Protein AF-A0AAV5VL85-F1 (afdb_monomer_lite)

Organism: NCBI:txid1538716

Sequence (102 aa):
MTSLVLFHQIQVYHTIRQAQMAAETIPEALRCLLDSDDVHFKHKTLTLEKIARFIEAGAGQLSVISDFDHTLTPAIGDDGNPCAVTHQVFGDALKLPDITQK

Secondary structure (DSSP, 8-state):
-HHHHHHHHHHHHHHHHHHHHHHTTS-HHHHHHHTSTT---SSHHHHHHHHHHHHHH-GGG-------TTTTS-SB-TTSSBPPPHHHHHHHHT----TT--

pLDDT: mean 86.79, std 12.82, range [42.09, 96.69]

Radius of gyration: 23.79 Å; chains: 1; bounding box: 39×44×77 Å

Foldseek 3Di:
DVVVVVVVVVVVVVVLVLLQVLLVPDDPVVVVVCPDPVHDDPDSSNVSNVVSVDVVVDDVPDDDDDDPFCTVDPQADPVRHGDDDPCRVVVVVPPDPDPPPD

Structure (mmCIF, N/CA/C/O backbone):
data_AF-A0AAV5VL85-F1
#
_entry.id   AF-A0AAV5VL85-F1
#
loop_
_atom_site.group_PDB
_atom_site.id
_atom_site.type_symbol
_atom_site.label_atom_id
_atom_site.label_alt_id
_atom_site.label_comp_id
_atom_site.label_asym_id
_atom_site.label_entity_id
_atom_site.label_seq_id
_atom_site.pdbx_PDB_ins_code
_atom_site.Cartn_x
_atom_site.Cartn_y
_atom_site.Cartn_z
_atom_site.occupancy
_atom_site.B_iso_or_equiv
_atom_site.auth_seq_id
_atom_site.auth_comp_id
_atom_site.auth_asym_id
_atom_site.auth_atom_id
_atom_site.pdbx_PDB_model_num
ATOM 1 N N . MET A 1 1 ? -13.185 34.052 23.269 1.00 59.91 1 MET A N 1
ATOM 2 C CA . MET A 1 1 ? -12.299 33.390 22.281 1.00 59.91 1 MET A CA 1
ATOM 3 C C . MET A 1 1 ? -11.704 32.057 22.762 1.00 59.91 1 MET A C 1
ATOM 5 O O . MET A 1 1 ? -11.290 31.274 21.924 1.00 59.91 1 MET A O 1
ATOM 9 N N . THR A 1 2 ? -11.724 31.734 24.061 1.00 62.56 2 THR A N 1
ATOM 10 C CA . THR A 1 2 ? -11.227 30.461 24.635 1.00 62.56 2 THR A CA 1
ATOM 11 C C . THR A 1 2 ? -12.068 29.223 24.296 1.00 62.56 2 THR A C 1
ATOM 13 O O . THR A 1 2 ? -11.522 28.138 24.136 1.00 62.56 2 THR A O 1
ATOM 16 N N . SER A 1 3 ? -13.384 29.388 24.133 1.00 72.75 3 SER A N 1
ATOM 17 C CA . SER A 1 3 ? -14.312 28.284 23.839 1.00 72.75 3 SER A CA 1
ATOM 18 C C . SER A 1 3 ? -13.989 27.566 22.517 1.00 72.75 3 SER A C 1
ATOM 20 O O . SER A 1 3 ? -13.869 26.345 22.493 1.00 72.75 3 SER A O 1
ATOM 22 N N . LEU A 1 4 ? -13.730 28.312 21.435 1.00 77.75 4 LEU A N 1
ATOM 23 C CA . LEU A 1 4 ? -13.459 27.736 20.109 1.00 77.75 4 LEU A CA 1
ATOM 24 C C . LEU A 1 4 ? -12.163 26.903 20.076 1.00 77.75 4 LEU A C 1
ATOM 26 O O . LEU A 1 4 ? -12.117 25.845 19.454 1.00 77.75 4 LEU A O 1
ATOM 30 N N . VAL A 1 5 ? -11.124 27.364 20.779 1.00 82.31 5 VAL A N 1
ATOM 31 C CA . VAL A 1 5 ? -9.830 26.667 20.871 1.00 82.31 5 VAL A CA 1
ATOM 32 C C . VAL A 1 5 ? -9.970 25.364 21.657 1.00 82.31 5 VAL A C 1
ATOM 34 O O . VAL A 1 5 ? -9.446 24.337 21.232 1.00 82.31 5 VAL A O 1
ATOM 37 N N . LEU A 1 6 ? -10.722 25.383 22.761 1.00 81.19 6 LEU A N 1
ATOM 38 C CA . LEU A 1 6 ? -10.977 24.189 23.565 1.00 81.19 6 LEU A 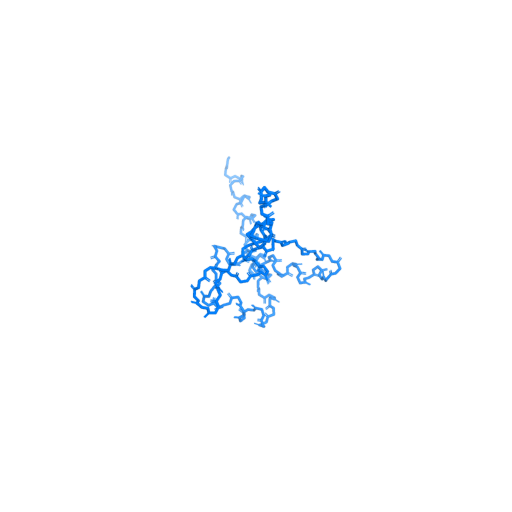CA 1
ATOM 39 C C . LEU A 1 6 ? -11.787 23.144 22.781 1.00 81.19 6 LEU A C 1
ATOM 41 O O . LEU A 1 6 ? -11.421 21.971 22.771 1.00 81.19 6 LEU A O 1
ATOM 45 N N . PHE A 1 7 ? -12.835 23.565 22.065 1.00 81.31 7 PHE A N 1
ATOM 46 C CA . PHE A 1 7 ? -13.603 22.670 21.192 1.00 81.31 7 PHE A CA 1
ATOM 47 C C . PHE A 1 7 ? -12.733 22.040 20.100 1.00 81.31 7 PHE A C 1
ATOM 49 O O . PHE A 1 7 ? -12.821 20.835 19.863 1.00 81.31 7 PHE A O 1
ATOM 56 N N . HIS A 1 8 ? -11.853 22.826 19.480 1.00 79.12 8 HIS A N 1
ATOM 57 C CA . HIS A 1 8 ? -10.925 22.321 18.475 1.00 79.12 8 HIS A CA 1
ATOM 58 C C . HIS A 1 8 ? -9.941 21.293 19.057 1.00 79.12 8 HIS A C 1
ATOM 60 O O . HIS A 1 8 ? -9.765 20.220 18.486 1.00 79.12 8 HIS A O 1
ATOM 66 N N . GLN A 1 9 ? -9.351 21.566 20.226 1.00 82.75 9 GLN A N 1
ATOM 67 C CA . GLN A 1 9 ? -8.449 20.624 20.900 1.00 82.75 9 GLN A CA 1
ATOM 68 C C . GLN A 1 9 ? -9.140 19.302 21.255 1.00 82.75 9 GLN A C 1
ATOM 70 O O . GLN A 1 9 ? -8.563 18.234 21.048 1.00 82.75 9 GLN A O 1
ATOM 75 N N . ILE A 1 10 ? -10.385 19.359 21.736 1.00 87.31 10 ILE A N 1
ATOM 76 C CA . ILE A 1 10 ? -11.178 18.163 22.049 1.00 87.31 10 ILE A CA 1
ATOM 77 C C . ILE A 1 10 ? -11.445 17.340 20.781 1.00 87.31 10 ILE A C 1
ATOM 79 O O . ILE A 1 10 ? -11.279 16.120 20.802 1.00 87.31 10 ILE A O 1
ATOM 83 N N . GLN A 1 11 ? -11.805 17.983 19.663 1.00 84.75 11 GLN A N 1
ATOM 84 C CA . GLN A 1 11 ? -12.013 17.279 18.392 1.00 84.75 11 GLN A CA 1
ATOM 85 C C . GLN A 1 11 ? -10.738 16.609 17.877 1.00 84.75 11 GLN A C 1
ATOM 87 O O . GLN A 1 11 ? -10.777 15.449 17.460 1.00 84.75 11 GLN A O 1
ATOM 92 N N . VAL A 1 12 ? -9.604 17.311 17.928 1.00 84.12 12 VAL A N 1
ATOM 93 C CA . VAL A 1 12 ? -8.307 16.756 17.517 1.00 84.12 12 VAL A CA 1
ATOM 94 C C . VAL A 1 12 ? -7.956 15.537 18.367 1.00 84.12 12 VAL A C 1
ATOM 96 O O . VAL A 1 12 ? -7.621 14.487 17.822 1.00 84.12 12 VAL A O 1
ATOM 99 N N . TYR A 1 13 ? -8.105 15.638 19.690 1.00 87.00 13 TYR A N 1
ATOM 100 C CA . TYR A 1 13 ? -7.848 14.524 20.600 1.00 87.00 13 TYR A CA 1
ATOM 101 C C . TYR A 1 13 ? -8.725 13.306 20.289 1.00 87.00 13 TYR A C 1
ATOM 103 O O . TYR A 1 13 ? -8.224 12.185 20.192 1.00 87.00 13 TYR A O 1
ATOM 111 N N . HIS A 1 14 ? -10.025 13.522 20.077 1.00 84.88 14 HIS A N 1
ATOM 112 C CA . HIS A 1 14 ? -10.950 12.445 19.736 1.00 84.88 14 HIS A CA 1
ATOM 113 C C . HIS A 1 14 ? -10.566 11.755 18.422 1.00 84.88 14 HIS A C 1
ATOM 115 O O . HIS A 1 14 ? -10.569 10.529 18.342 1.00 84.88 14 HIS A O 1
ATOM 121 N N . THR A 1 15 ? -10.172 12.541 17.420 1.00 84.94 15 THR A N 1
ATOM 122 C CA . THR A 1 15 ? -9.768 12.039 16.099 1.00 84.94 15 THR A CA 1
ATOM 123 C C . THR A 1 15 ? -8.513 11.173 16.200 1.00 84.94 15 THR A C 1
ATOM 125 O O . THR A 1 15 ? -8.473 10.068 15.665 1.00 84.94 15 THR A O 1
ATOM 128 N N . ILE A 1 16 ? -7.503 11.632 16.945 1.00 86.62 16 ILE A N 1
ATOM 129 C CA . ILE A 1 16 ? -6.267 10.870 17.175 1.00 86.62 16 ILE A CA 1
ATOM 130 C C . ILE A 1 16 ? -6.574 9.558 17.901 1.00 86.62 16 ILE A C 1
ATOM 132 O O . ILE A 1 16 ? -6.065 8.509 17.511 1.00 86.62 16 ILE A O 1
ATOM 136 N N . ARG A 1 17 ? -7.435 9.598 18.922 1.00 90.31 17 ARG A N 1
ATOM 137 C CA . ARG A 1 17 ? -7.811 8.406 19.686 1.00 90.31 17 ARG A CA 1
ATOM 138 C C . ARG A 1 17 ? -8.548 7.380 18.825 1.00 90.31 17 ARG A C 1
ATOM 140 O O . ARG A 1 17 ? -8.257 6.192 18.915 1.00 90.31 17 ARG A O 1
ATOM 147 N N . GLN A 1 18 ? -9.474 7.822 17.975 1.00 87.62 18 GLN A N 1
ATOM 148 C CA . GLN A 1 18 ? -10.148 6.937 17.021 1.00 87.62 18 GLN A CA 1
ATOM 149 C C . GLN A 1 18 ? -9.155 6.304 16.044 1.00 87.62 18 GLN A C 1
ATOM 151 O O . GLN A 1 18 ? -9.217 5.098 15.817 1.00 87.62 18 GLN A O 1
ATOM 156 N N . ALA A 1 19 ? -8.197 7.085 15.541 1.00 87.94 19 ALA A N 1
ATOM 157 C CA . ALA A 1 19 ? -7.166 6.569 14.652 1.00 87.94 19 ALA A CA 1
ATOM 158 C C . ALA A 1 19 ? -6.255 5.533 15.323 1.00 87.94 19 ALA A C 1
ATOM 160 O O . ALA A 1 19 ? -5.884 4.549 14.690 1.00 87.94 19 ALA A O 1
ATOM 161 N N . GLN A 1 20 ? -5.930 5.709 16.607 1.00 90.56 20 GLN A N 1
ATOM 162 C CA . GLN A 1 20 ? -5.165 4.722 17.376 1.00 90.56 20 GLN A CA 1
ATOM 163 C C . GLN A 1 20 ? -5.926 3.401 17.522 1.00 90.56 20 GLN A C 1
ATOM 165 O O . GLN A 1 20 ? -5.383 2.356 17.180 1.00 90.56 20 GLN A O 1
ATOM 170 N N . MET A 1 21 ? -7.195 3.448 17.936 1.00 91.31 21 MET A N 1
ATOM 171 C CA . MET A 1 21 ? -8.007 2.234 18.087 1.00 91.31 21 MET A CA 1
ATOM 172 C C . MET A 1 21 ? -8.206 1.506 16.751 1.00 91.31 21 MET A C 1
ATOM 174 O O . MET A 1 21 ? -8.140 0.284 16.704 1.00 91.31 21 MET A O 1
ATOM 178 N N . ALA A 1 22 ? -8.410 2.238 15.652 1.00 90.06 22 ALA A N 1
ATOM 179 C CA . ALA A 1 22 ? -8.516 1.637 14.323 1.00 90.06 22 ALA A CA 1
ATOM 180 C C . ALA A 1 22 ? -7.184 1.017 13.865 1.00 90.06 22 ALA A C 1
ATOM 182 O O . ALA A 1 22 ? -7.165 -0.071 13.304 1.00 90.06 22 ALA A O 1
ATOM 183 N N . ALA A 1 23 ? -6.047 1.657 14.146 1.00 88.38 23 ALA A N 1
ATOM 184 C CA . ALA A 1 23 ? -4.734 1.087 13.841 1.00 88.38 23 ALA A CA 1
ATOM 185 C C . ALA A 1 23 ? -4.461 -0.228 14.605 1.00 88.3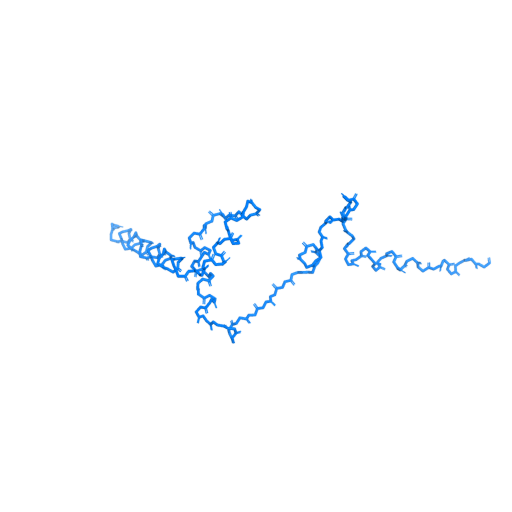8 23 ALA A C 1
ATOM 187 O O . ALA A 1 23 ? -3.745 -1.113 14.120 1.00 88.38 23 ALA A O 1
ATOM 188 N N . GLU A 1 24 ? -5.056 -0.390 15.787 1.00 90.50 24 GLU A N 1
ATOM 189 C CA . GLU A 1 24 ? -4.945 -1.606 16.593 1.00 90.50 24 GLU A CA 1
ATOM 190 C C . GLU A 1 24 ? -5.691 -2.814 15.995 1.00 90.50 24 GLU A C 1
ATOM 192 O O . GLU A 1 24 ? -5.377 -3.948 16.361 1.00 90.50 24 GLU A O 1
ATOM 197 N N . THR A 1 25 ? -6.595 -2.614 15.029 1.00 93.38 25 THR A N 1
ATOM 198 C CA . THR A 1 25 ? -7.349 -3.707 14.385 1.00 93.38 25 THR A CA 1
ATOM 199 C C . THR A 1 25 ? -6.674 -4.280 13.137 1.00 93.38 25 THR A C 1
ATOM 201 O O . THR A 1 25 ? -7.163 -5.257 12.570 1.00 93.38 25 THR A O 1
ATOM 204 N N . ILE A 1 26 ? -5.544 -3.709 12.705 1.00 94.75 26 ILE A N 1
ATOM 205 C CA . ILE A 1 26 ? -4.813 -4.184 11.524 1.00 94.75 26 ILE A CA 1
ATOM 206 C C . ILE A 1 26 ? -4.306 -5.621 11.745 1.00 94.75 26 ILE A C 1
ATOM 208 O O . ILE A 1 26 ? -3.606 -5.858 12.733 1.00 94.75 26 ILE A O 1
ATOM 212 N N . PRO A 1 27 ? -4.600 -6.566 10.826 1.00 95.06 27 PRO A N 1
ATOM 213 C CA . PRO A 1 27 ? -4.107 -7.939 10.893 1.00 95.06 27 PRO A CA 1
ATOM 214 C C . PRO A 1 27 ? -2.581 -8.029 10.978 1.00 95.06 27 PRO A C 1
ATOM 216 O O . PRO A 1 27 ? -1.869 -7.282 10.306 1.00 95.06 27 PRO A O 1
ATOM 219 N N . GLU A 1 28 ? -2.081 -9.011 11.728 1.00 92.50 28 GLU A N 1
ATOM 220 C CA . GLU A 1 28 ? -0.644 -9.169 11.993 1.00 92.50 28 GLU A CA 1
ATOM 221 C C . GLU A 1 28 ? 0.195 -9.313 10.718 1.00 92.50 28 GLU A C 1
ATOM 223 O O . GLU A 1 28 ? 1.224 -8.663 10.579 1.00 92.50 28 GLU A O 1
ATOM 228 N N . ALA A 1 29 ? -0.284 -10.072 9.728 1.00 93.00 29 ALA A N 1
ATOM 229 C CA . ALA A 1 29 ? 0.422 -10.227 8.454 1.00 93.00 29 ALA A CA 1
ATOM 230 C C . ALA A 1 29 ? 0.641 -8.886 7.724 1.00 93.00 29 ALA A C 1
ATOM 232 O O . ALA A 1 29 ? 1.693 -8.668 7.126 1.00 93.00 29 ALA A O 1
ATOM 233 N N . LEU A 1 30 ? -0.333 -7.970 7.801 1.00 93.62 30 LEU A N 1
ATOM 234 C CA . LEU A 1 30 ? -0.184 -6.626 7.244 1.00 93.62 30 LEU A CA 1
ATOM 235 C C . LEU A 1 30 ? 0.749 -5.772 8.099 1.00 93.62 30 LEU A C 1
ATOM 237 O O . LEU A 1 30 ? 1.513 -4.996 7.542 1.00 93.62 30 LEU A O 1
ATOM 241 N N . ARG A 1 31 ? 0.742 -5.924 9.428 1.00 90.94 31 ARG A N 1
ATOM 242 C CA . ARG A 1 31 ? 1.706 -5.228 10.294 1.00 90.94 31 ARG A CA 1
ATOM 243 C C . ARG A 1 31 ? 3.138 -5.607 9.958 1.00 90.94 31 ARG A C 1
ATOM 245 O O . ARG A 1 31 ? 3.934 -4.710 9.719 1.00 90.94 31 ARG A O 1
ATOM 252 N N . CYS A 1 32 ? 3.429 -6.902 9.836 1.00 92.12 32 CYS A N 1
ATOM 253 C CA . CYS A 1 32 ? 4.762 -7.372 9.466 1.00 92.12 32 CYS A CA 1
ATOM 254 C C . CYS A 1 32 ? 5.231 -6.779 8.131 1.00 92.12 32 CYS A C 1
ATOM 256 O O . CYS A 1 32 ? 6.377 -6.361 8.022 1.00 92.12 32 CYS A O 1
ATOM 258 N N . LEU A 1 33 ? 4.346 -6.702 7.129 1.00 93.56 33 LEU A N 1
ATOM 259 C CA . LEU A 1 33 ? 4.664 -6.075 5.842 1.00 93.56 33 LEU A CA 1
ATOM 260 C C . LEU A 1 33 ? 4.966 -4.576 5.992 1.00 93.56 33 LEU A C 1
ATOM 262 O O . LEU A 1 33 ? 5.910 -4.067 5.397 1.00 93.56 33 LEU A O 1
ATOM 266 N N . LEU A 1 34 ? 4.155 -3.866 6.778 1.00 93.25 34 LEU A N 1
ATOM 267 C CA . LEU A 1 34 ? 4.275 -2.421 6.978 1.00 93.25 34 LEU A CA 1
ATOM 268 C C . LEU A 1 34 ? 5.444 -2.034 7.897 1.00 93.25 34 LEU A C 1
ATOM 270 O O . LEU A 1 34 ? 5.823 -0.869 7.914 1.00 93.25 34 LEU A O 1
ATOM 274 N N . ASP A 1 35 ? 6.004 -2.979 8.651 1.00 92.50 35 ASP A N 1
ATOM 275 C CA . ASP A 1 35 ? 7.181 -2.784 9.505 1.00 92.50 35 ASP A CA 1
ATOM 276 C C . ASP A 1 35 ? 8.512 -3.098 8.786 1.00 92.50 35 ASP A C 1
ATOM 278 O O . ASP A 1 35 ? 9.566 -3.068 9.416 1.00 92.50 35 ASP A O 1
ATOM 282 N N . SER A 1 36 ? 8.480 -3.378 7.478 1.00 95.50 36 SER A N 1
ATOM 283 C CA . SER A 1 36 ? 9.676 -3.542 6.639 1.00 95.50 36 SER A CA 1
ATOM 284 C C . SER A 1 36 ? 10.505 -2.251 6.542 1.00 95.50 36 SER A C 1
ATOM 286 O O . SER A 1 36 ? 9.950 -1.152 6.495 1.00 95.50 36 SER A O 1
ATOM 288 N N . ASP A 1 37 ? 11.833 -2.390 6.448 1.00 96.38 37 ASP A N 1
ATOM 289 C CA . ASP A 1 37 ? 12.781 -1.269 6.350 1.00 96.38 37 ASP A CA 1
ATOM 290 C C . ASP A 1 37 ? 12.561 -0.383 5.112 1.00 96.38 37 ASP A C 1
ATOM 292 O O . ASP A 1 37 ? 12.858 0.810 5.154 1.00 96.38 37 ASP A O 1
ATOM 296 N N . ASP A 1 38 ? 11.985 -0.935 4.040 1.00 95.44 38 ASP A N 1
ATOM 297 C CA . ASP A 1 38 ? 11.682 -0.209 2.799 1.00 95.44 38 ASP A CA 1
ATOM 298 C C . ASP A 1 38 ? 10.380 0.616 2.886 1.00 95.44 38 ASP A C 1
ATOM 300 O O . ASP A 1 38 ? 10.017 1.344 1.957 1.00 95.44 38 ASP A O 1
ATOM 304 N N . VAL A 1 39 ? 9.641 0.512 3.998 1.00 95.56 39 VAL A N 1
ATOM 305 C CA . VAL A 1 39 ? 8.361 1.196 4.202 1.00 95.56 39 VAL A CA 1
ATOM 306 C C . VAL A 1 39 ? 8.539 2.383 5.143 1.00 95.56 39 VAL A C 1
ATOM 308 O O . VAL A 1 39 ? 8.845 2.259 6.328 1.00 95.56 39 VAL A O 1
ATOM 311 N N . HIS A 1 40 ? 8.260 3.581 4.631 1.00 96.06 40 HIS A N 1
ATOM 312 C CA . HIS A 1 40 ? 8.403 4.817 5.394 1.00 96.06 40 HIS A CA 1
ATOM 313 C C . HIS A 1 40 ? 7.074 5.563 5.525 1.00 96.06 40 HIS A C 1
ATOM 315 O O . HIS A 1 40 ? 6.430 5.922 4.538 1.00 96.06 40 HIS A O 1
ATOM 321 N N . PHE A 1 41 ? 6.682 5.875 6.764 1.00 94.31 41 PHE A N 1
ATOM 322 C CA . PHE A 1 41 ? 5.474 6.648 7.049 1.00 94.31 41 PHE A CA 1
ATOM 323 C C . PHE A 1 41 ? 5.807 8.047 7.544 1.00 94.31 41 PHE A C 1
ATOM 325 O O . PHE A 1 41 ? 6.471 8.217 8.562 1.00 94.31 41 PHE A O 1
ATOM 332 N N . LYS A 1 42 ? 5.196 9.059 6.925 1.00 94.88 42 LYS A N 1
ATOM 333 C CA . LYS A 1 42 ? 5.133 10.397 7.527 1.00 94.88 42 LYS A CA 1
ATOM 334 C C . LYS A 1 42 ? 4.212 10.425 8.756 1.00 94.88 42 LYS A C 1
ATOM 336 O O . LYS A 1 42 ? 4.529 11.049 9.762 1.00 94.88 42 LYS A O 1
ATOM 341 N N . HIS A 1 43 ? 3.064 9.744 8.671 1.00 91.94 43 HIS A N 1
ATOM 342 C CA . HIS A 1 43 ? 2.050 9.676 9.731 1.00 91.94 43 HIS A CA 1
ATOM 343 C C . HIS A 1 43 ? 1.485 8.251 9.844 1.00 91.94 43 HIS A C 1
ATOM 345 O O . HIS A 1 43 ? 0.433 7.942 9.277 1.00 91.94 43 HIS A O 1
ATOM 351 N N . LYS A 1 44 ? 2.192 7.371 10.567 1.00 91.50 44 LYS A N 1
ATOM 352 C CA . LYS A 1 44 ? 1.868 5.934 10.664 1.00 91.50 44 LYS A CA 1
ATOM 353 C C . LYS A 1 44 ? 0.437 5.687 11.153 1.00 91.50 44 LYS A C 1
ATOM 355 O O . LYS A 1 44 ? -0.334 5.048 10.451 1.00 91.50 44 LYS A O 1
ATOM 360 N N . THR A 1 45 ? 0.039 6.274 12.281 1.00 91.44 45 THR A N 1
ATOM 361 C CA . THR A 1 45 ? -1.291 6.056 12.884 1.00 91.44 45 THR A CA 1
ATOM 362 C C . THR A 1 45 ? -2.447 6.399 11.941 1.00 91.44 45 THR A C 1
ATOM 364 O O . THR A 1 45 ? -3.368 5.605 11.793 1.00 91.44 45 THR A O 1
ATOM 367 N N . LEU A 1 46 ? -2.381 7.543 11.251 1.00 91.25 46 LEU A N 1
ATOM 368 C CA . LEU A 1 46 ? -3.421 7.951 10.294 1.00 91.25 46 LEU A CA 1
ATOM 369 C C . LEU A 1 46 ? -3.446 7.060 9.046 1.00 91.25 46 LEU A C 1
ATOM 371 O O . LEU A 1 46 ? -4.487 6.873 8.426 1.00 91.25 46 LEU A O 1
ATOM 375 N N . THR A 1 47 ? -2.294 6.519 8.652 1.00 93.44 47 THR A N 1
ATOM 376 C CA . THR A 1 47 ? -2.212 5.596 7.513 1.00 93.44 47 THR A CA 1
ATOM 377 C C . THR A 1 47 ? -2.834 4.249 7.870 1.00 93.44 47 THR A C 1
ATOM 379 O O . THR A 1 47 ? -3.627 3.717 7.097 1.00 93.44 47 THR A O 1
ATOM 382 N N . LEU A 1 4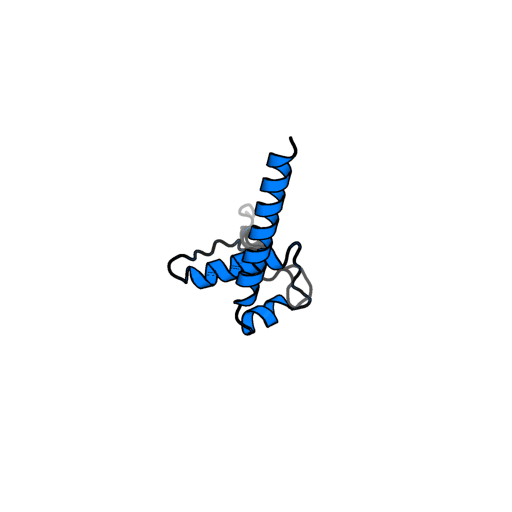8 ? -2.547 3.742 9.070 1.00 94.31 48 LEU A N 1
ATOM 383 C CA . LEU A 1 48 ? -3.140 2.510 9.585 1.00 94.31 48 LEU A CA 1
ATOM 384 C C . LEU A 1 48 ? -4.655 2.643 9.786 1.00 94.31 48 LEU A C 1
ATOM 386 O O . LEU A 1 48 ? -5.382 1.740 9.399 1.00 94.31 48 LEU A O 1
ATOM 390 N N . GLU A 1 49 ? -5.159 3.775 10.285 1.00 94.69 49 GLU A N 1
ATOM 391 C CA . GLU A 1 49 ? -6.610 4.022 10.361 1.00 94.69 49 GLU A CA 1
ATOM 392 C C . GLU A 1 49 ? -7.286 3.928 8.983 1.00 94.69 49 GLU A C 1
ATOM 394 O O . GLU A 1 49 ? -8.315 3.269 8.841 1.00 94.69 49 GLU A O 1
ATOM 399 N N . LYS A 1 50 ? -6.686 4.506 7.935 1.00 94.00 50 LYS A N 1
ATOM 400 C CA . LYS A 1 50 ? -7.214 4.382 6.566 1.00 94.00 50 LYS A CA 1
ATOM 401 C C . LYS A 1 50 ? -7.220 2.939 6.067 1.00 94.00 50 LYS A C 1
ATOM 403 O O . LYS A 1 50 ? -8.204 2.517 5.466 1.00 94.00 50 LYS A O 1
ATOM 408 N N . ILE A 1 51 ? -6.152 2.183 6.323 1.00 95.19 51 ILE A N 1
ATOM 409 C CA . ILE A 1 51 ? -6.083 0.762 5.955 1.00 95.19 51 ILE A CA 1
ATOM 410 C C . ILE A 1 51 ? -7.172 -0.028 6.694 1.00 95.19 51 ILE A C 1
ATOM 412 O O . ILE A 1 51 ? -7.880 -0.809 6.064 1.00 95.19 51 ILE A O 1
ATOM 416 N N . ALA A 1 52 ? -7.367 0.217 7.993 1.00 95.12 52 ALA A N 1
ATOM 417 C CA . ALA A 1 52 ? -8.409 -0.433 8.787 1.00 95.12 52 ALA A CA 1
ATOM 418 C C . ALA A 1 52 ? -9.802 -0.170 8.203 1.00 95.12 52 ALA A C 1
ATOM 420 O O . ALA A 1 52 ? -10.600 -1.092 8.055 1.00 95.12 52 ALA A O 1
ATOM 421 N N . ARG A 1 53 ? -10.061 1.068 7.771 1.00 94.12 53 ARG A N 1
ATOM 422 C CA . ARG A 1 53 ? -11.309 1.432 7.092 1.00 94.12 53 ARG A CA 1
ATOM 423 C C . ARG A 1 53 ? -11.495 0.735 5.745 1.00 94.12 53 ARG A C 1
ATOM 425 O O . ARG A 1 53 ? -12.622 0.386 5.414 1.00 94.12 53 ARG A O 1
ATOM 432 N N . PHE A 1 54 ? -10.432 0.516 4.967 1.00 95.12 54 PHE A N 1
ATOM 433 C CA . PHE A 1 54 ? -10.532 -0.274 3.731 1.00 95.12 54 PHE A CA 1
ATOM 434 C C . PHE A 1 54 ? -10.867 -1.740 4.014 1.00 95.12 54 PHE A C 1
ATOM 436 O O . PHE A 1 54 ? -11.677 -2.328 3.301 1.00 95.12 54 PHE A O 1
ATOM 443 N N . ILE A 1 55 ? -10.283 -2.312 5.069 1.00 94.25 55 ILE A N 1
ATOM 444 C CA . ILE A 1 55 ? -10.586 -3.679 5.507 1.00 94.25 55 ILE A CA 1
ATOM 445 C C . ILE A 1 55 ? -12.056 -3.784 5.934 1.00 94.25 55 ILE A C 1
ATOM 447 O O . ILE A 1 55 ? -12.750 -4.694 5.490 1.00 94.25 55 ILE A O 1
ATOM 451 N N . GLU A 1 56 ? -12.539 -2.836 6.741 1.00 94.69 56 GLU A N 1
ATOM 452 C CA . GLU A 1 56 ? -13.930 -2.785 7.205 1.00 94.69 56 GLU A CA 1
ATOM 453 C C . GLU A 1 56 ? -14.928 -2.607 6.051 1.00 94.69 56 GLU A C 1
ATOM 455 O O . GLU A 1 56 ? -15.955 -3.283 6.010 1.00 94.69 56 GLU A O 1
ATOM 460 N N . ALA A 1 57 ? -14.620 -1.734 5.087 1.00 95.12 57 ALA A N 1
ATOM 461 C CA . ALA A 1 57 ? -15.469 -1.509 3.918 1.00 95.12 57 ALA A CA 1
ATOM 462 C C . ALA A 1 57 ? -15.593 -2.761 3.028 1.00 95.12 57 ALA A C 1
ATOM 464 O O . ALA A 1 57 ? -16.628 -2.971 2.385 1.00 95.12 57 ALA A O 1
ATOM 465 N N . GLY A 1 58 ? -14.551 -3.597 3.011 1.00 94.38 58 GLY A N 1
ATOM 466 C CA . GLY A 1 58 ? -14.503 -4.847 2.267 1.00 94.38 58 GLY A CA 1
ATOM 467 C C . GLY A 1 58 ? -14.329 -4.664 0.756 1.00 94.38 58 GLY A C 1
ATOM 468 O O . GLY A 1 58 ? -14.385 -3.565 0.203 1.00 94.38 58 GLY A O 1
ATOM 469 N N . ALA A 1 59 ? -14.128 -5.785 0.060 1.00 93.81 59 ALA A N 1
ATOM 470 C CA . ALA A 1 59 ? -13.755 -5.793 -1.357 1.00 93.81 59 ALA A CA 1
ATOM 471 C C . ALA A 1 59 ? -14.791 -5.131 -2.285 1.00 93.81 59 ALA A C 1
ATOM 473 O O . ALA A 1 59 ? -14.417 -4.548 -3.296 1.00 93.81 59 ALA A O 1
ATOM 474 N N . GLY A 1 60 ? -16.083 -5.174 -1.938 1.00 96.44 60 GLY A N 1
ATOM 475 C CA . GLY A 1 60 ? -17.151 -4.578 -2.753 1.00 96.44 60 GLY A CA 1
ATOM 476 C C . GLY A 1 60 ? -17.118 -3.047 -2.831 1.00 96.44 60 GLY A C 1
ATOM 477 O O . GLY A 1 60 ? -17.794 -2.469 -3.676 1.00 96.44 60 GLY A O 1
ATOM 478 N N . GLN A 1 61 ? -16.343 -2.393 -1.963 1.00 95.69 61 GLN A N 1
ATOM 479 C CA . GLN A 1 61 ? -16.182 -0.937 -1.913 1.00 95.69 61 GLN A CA 1
ATOM 480 C C . GLN A 1 61 ? -14.746 -0.498 -2.234 1.00 95.69 61 GLN A C 1
ATOM 482 O O . GLN A 1 61 ? -14.408 0.675 -2.077 1.00 95.69 61 GLN A O 1
ATOM 487 N N . LEU A 1 62 ? -13.894 -1.432 -2.669 1.00 95.56 62 LEU A N 1
ATOM 488 C CA . LEU A 1 62 ? -12.494 -1.173 -2.968 1.00 95.56 62 LEU A CA 1
ATOM 489 C C . LEU A 1 62 ? -12.271 -1.124 -4.482 1.00 95.56 62 LEU A C 1
ATOM 491 O O . LEU A 1 62 ? -12.605 -2.056 -5.208 1.00 95.56 62 LEU A O 1
ATOM 495 N N . SER A 1 63 ? -11.641 -0.051 -4.947 1.00 96.12 63 SER A N 1
ATOM 496 C CA . SER A 1 63 ? -11.148 0.085 -6.318 1.00 96.12 63 SER A CA 1
ATOM 497 C C . SER A 1 63 ? -9.661 0.413 -6.301 1.00 96.12 63 SER A C 1
ATOM 499 O O 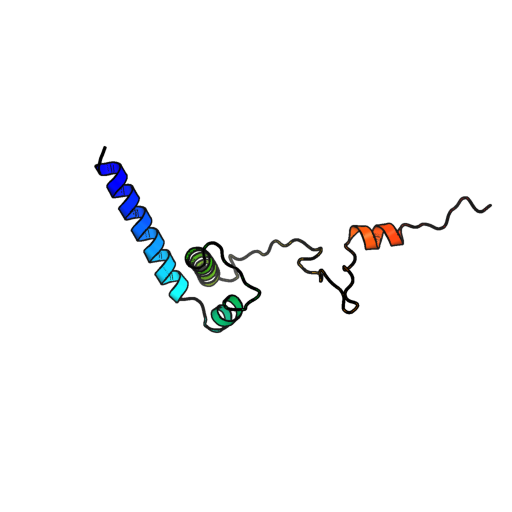. SER A 1 63 ? -9.233 1.254 -5.509 1.00 96.12 63 SER A O 1
ATOM 501 N N . VAL A 1 64 ? -8.890 -0.202 -7.197 1.00 95.00 64 VAL A N 1
ATOM 502 C CA . VAL A 1 64 ? -7.456 0.066 -7.349 1.00 95.00 64 VAL A CA 1
ATOM 503 C C . VAL A 1 64 ? -7.237 0.904 -8.603 1.00 95.00 64 VAL A C 1
ATOM 505 O O . VAL A 1 64 ? -7.649 0.517 -9.693 1.00 95.00 64 VAL A O 1
ATOM 508 N N . ILE A 1 65 ? -6.583 2.051 -8.436 1.00 96.69 65 ILE A N 1
ATOM 509 C CA . ILE A 1 65 ? -6.099 2.901 -9.525 1.00 96.69 65 ILE A CA 1
ATOM 510 C C . ILE A 1 65 ? -4.593 3.010 -9.326 1.00 96.69 65 ILE A C 1
ATOM 512 O O . ILE A 1 65 ? -4.145 3.404 -8.250 1.00 96.69 65 ILE A O 1
ATOM 516 N N . SER A 1 66 ? -3.823 2.617 -10.334 1.00 95.94 66 SER A N 1
ATOM 517 C CA . SER A 1 66 ? -2.367 2.535 -10.257 1.00 95.94 66 SER A CA 1
ATOM 518 C C . SER A 1 66 ? -1.753 3.031 -11.560 1.00 95.94 66 SER A C 1
ATOM 520 O O . SER A 1 66 ? -2.348 2.849 -12.624 1.00 95.94 66 SER A O 1
ATOM 522 N N . ASP A 1 67 ? -0.595 3.677 -11.454 1.00 96.38 67 ASP A N 1
ATOM 523 C CA . ASP A 1 67 ? 0.260 3.947 -12.608 1.00 96.38 67 ASP A CA 1
ATOM 524 C C . ASP A 1 67 ? 0.946 2.645 -13.057 1.00 96.38 67 ASP A C 1
ATOM 526 O O . ASP A 1 67 ? 0.981 1.665 -12.312 1.00 96.38 67 ASP A O 1
ATOM 530 N N . PHE A 1 68 ? 1.469 2.606 -14.277 1.00 94.00 68 PHE A N 1
ATOM 531 C CA . PHE A 1 68 ? 2.086 1.403 -14.828 1.00 94.00 68 PHE A CA 1
ATOM 532 C C . PHE A 1 68 ? 3.608 1.408 -14.659 1.00 94.00 68 PHE A C 1
ATOM 534 O O . PHE A 1 68 ? 4.152 0.588 -13.913 1.00 94.00 68 PHE A O 1
ATOM 541 N N . ASP A 1 69 ? 4.288 2.341 -15.326 1.00 94.44 69 ASP A N 1
ATOM 542 C CA . ASP A 1 69 ? 5.748 2.388 -15.387 1.00 94.44 69 ASP A CA 1
ATOM 543 C C . ASP A 1 69 ? 6.352 2.606 -13.988 1.00 94.44 69 ASP A C 1
ATOM 545 O O . ASP A 1 69 ? 5.948 3.501 -13.247 1.00 94.44 69 ASP A O 1
ATOM 549 N N . HIS A 1 70 ? 7.309 1.755 -13.606 1.00 93.50 70 HIS A N 1
ATOM 550 C CA . HIS A 1 70 ? 8.012 1.769 -12.314 1.00 93.50 70 HIS A CA 1
ATOM 551 C C . HIS A 1 70 ? 7.132 1.582 -11.064 1.00 93.50 70 HIS A C 1
ATOM 553 O O . HIS A 1 70 ? 7.639 1.635 -9.944 1.00 93.50 70 HIS A O 1
ATOM 559 N N . THR A 1 71 ? 5.827 1.351 -11.241 1.00 94.44 71 THR A N 1
ATOM 560 C CA . THR A 1 71 ? 4.884 1.024 -10.163 1.00 94.44 71 THR A CA 1
ATOM 561 C C . THR A 1 71 ? 4.481 -0.445 -10.234 1.00 94.44 71 THR A C 1
ATOM 563 O O . THR A 1 71 ? 4.619 -1.176 -9.257 1.00 94.44 71 THR A O 1
ATOM 566 N N . LEU A 1 72 ? 4.011 -0.892 -11.403 1.00 95.50 72 LEU A N 1
ATOM 567 C CA . LEU A 1 72 ? 3.710 -2.300 -11.689 1.00 95.50 72 LEU A CA 1
ATOM 568 C C . LEU A 1 72 ? 4.849 -2.991 -12.447 1.00 95.50 72 LEU A C 1
ATOM 570 O O . LEU A 1 72 ? 4.877 -4.219 -12.530 1.00 95.50 72 LEU A O 1
ATOM 574 N N . THR A 1 73 ? 5.786 -2.212 -12.988 1.00 93.56 73 THR A N 1
ATOM 575 C CA . THR A 1 73 ? 7.031 -2.699 -13.584 1.00 93.56 73 THR A CA 1
ATOM 576 C C . THR A 1 73 ? 8.224 -2.355 -12.687 1.00 93.56 73 THR A C 1
ATOM 578 O O . THR A 1 73 ? 8.171 -1.361 -11.959 1.00 93.56 73 THR A O 1
ATOM 581 N N . PRO A 1 74 ? 9.312 -3.148 -12.695 1.00 94.38 74 PRO A N 1
ATOM 582 C CA . PRO A 1 74 ? 10.506 -2.825 -11.920 1.00 94.38 74 PRO A CA 1
ATOM 583 C C . PRO A 1 74 ? 11.130 -1.497 -12.360 1.00 94.38 74 PRO A C 1
ATOM 585 O O . PRO A 1 74 ? 11.101 -1.142 -13.538 1.00 94.38 74 PRO A O 1
ATOM 588 N N . ALA A 1 75 ? 11.734 -0.773 -11.420 1.00 95.31 75 ALA A N 1
ATOM 589 C CA . ALA A 1 75 ? 12.525 0.416 -11.739 1.00 95.31 75 ALA A CA 1
ATOM 590 C C . ALA A 1 75 ? 13.936 0.063 -12.230 1.00 95.31 75 ALA A C 1
ATOM 592 O O . ALA A 1 75 ? 14.454 0.715 -13.134 1.00 95.31 75 ALA A O 1
ATOM 593 N N . ILE A 1 76 ? 14.535 -0.979 -11.653 1.00 96.44 76 ILE A N 1
ATOM 594 C CA . ILE A 1 76 ? 15.893 -1.451 -11.934 1.00 96.44 76 ILE A CA 1
ATOM 595 C C . ILE A 1 76 ? 15.811 -2.923 -12.348 1.00 96.44 76 ILE A C 1
ATOM 597 O O . ILE A 1 76 ? 15.067 -3.689 -11.733 1.00 96.44 76 ILE A O 1
ATOM 601 N N . GLY A 1 77 ? 16.538 -3.292 -13.400 1.00 92.62 77 GLY A N 1
ATOM 602 C CA . GLY A 1 77 ? 16.634 -4.658 -13.899 1.00 92.62 77 GLY A CA 1
ATOM 603 C C . GLY A 1 77 ? 17.671 -5.492 -13.149 1.00 92.62 77 GLY A C 1
ATOM 604 O O . GLY A 1 77 ? 18.459 -4.984 -12.350 1.00 92.62 77 GLY A O 1
ATOM 605 N N . ASP A 1 78 ? 17.707 -6.788 -13.455 1.00 93.38 78 ASP A N 1
ATOM 606 C CA . ASP A 1 78 ? 18.651 -7.740 -12.851 1.00 93.38 78 ASP A CA 1
ATOM 607 C C . ASP A 1 78 ? 20.126 -7.412 -13.161 1.00 93.38 78 ASP A C 1
ATOM 609 O O . ASP A 1 78 ? 21.035 -7.858 -12.462 1.00 93.38 78 ASP A O 1
ATOM 613 N N . ASP A 1 79 ? 20.375 -6.621 -14.206 1.00 93.94 79 ASP A N 1
ATOM 614 C CA . ASP A 1 79 ? 21.693 -6.131 -14.612 1.00 93.94 79 ASP A CA 1
ATOM 615 C C . ASP A 1 79 ? 22.125 -4.844 -13.879 1.00 93.94 79 ASP A C 1
ATOM 617 O O . ASP A 1 79 ? 23.220 -4.332 -14.119 1.00 93.94 79 ASP A O 1
ATOM 621 N N . GLY A 1 80 ? 21.280 -4.319 -12.985 1.00 94.12 80 GLY A N 1
ATOM 622 C CA . GLY A 1 80 ? 21.508 -3.080 -12.245 1.00 94.12 80 GLY A CA 1
ATOM 623 C C . GLY A 1 80 ? 21.220 -1.803 -13.041 1.00 94.12 80 GLY A C 1
ATOM 624 O O . GLY A 1 80 ? 21.408 -0.710 -12.503 1.00 94.12 80 GLY A O 1
ATOM 625 N N . ASN A 1 81 ? 20.756 -1.909 -14.291 1.00 93.75 81 ASN A N 1
ATOM 626 C CA . ASN A 1 81 ? 20.396 -0.756 -15.112 1.00 93.75 81 ASN A CA 1
ATOM 627 C C . ASN A 1 81 ? 18.909 -0.392 -14.952 1.00 93.75 81 ASN A C 1
ATOM 629 O O . ASN A 1 81 ? 18.091 -1.249 -14.612 1.00 93.75 81 ASN A O 1
ATOM 633 N N . PRO A 1 82 ? 18.517 0.871 -15.209 1.00 93.25 82 PRO A N 1
ATOM 634 C CA . PRO A 1 82 ? 17.111 1.257 -15.221 1.00 93.25 82 PRO A CA 1
ATOM 635 C C . PRO A 1 82 ? 16.307 0.476 -16.266 1.00 93.25 82 PRO A C 1
ATOM 637 O O . PRO A 1 82 ? 16.708 0.385 -17.427 1.00 93.25 82 PRO A O 1
ATOM 640 N N . CYS A 1 83 ? 15.151 -0.047 -15.863 1.00 92.62 83 CYS A N 1
ATOM 641 C CA . CYS A 1 83 ? 14.221 -0.696 -16.780 1.00 92.62 83 CYS A CA 1
ATOM 642 C C . CYS A 1 83 ? 13.616 0.313 -17.759 1.00 92.62 83 CYS A C 1
ATOM 644 O O . CYS A 1 83 ? 13.342 1.461 -17.403 1.00 92.62 83 CYS A O 1
ATOM 646 N N . ALA A 1 84 ? 13.349 -0.144 -18.982 1.00 90.12 84 ALA A N 1
ATOM 647 C CA . ALA A 1 84 ? 12.679 0.676 -19.978 1.00 90.12 84 ALA A CA 1
ATOM 648 C C . ALA A 1 84 ? 11.225 0.962 -19.576 1.00 90.12 84 ALA A C 1
ATOM 650 O O . ALA A 1 84 ? 10.507 0.074 -19.110 1.00 90.12 84 ALA A O 1
ATOM 651 N N . VAL A 1 85 ? 10.781 2.192 -19.814 1.00 92.56 85 VAL A N 1
ATOM 652 C CA . VAL A 1 85 ? 9.375 2.591 -19.661 1.00 92.56 85 VAL A CA 1
ATOM 653 C C . VAL A 1 85 ? 8.600 2.400 -20.959 1.00 92.56 85 VAL A C 1
ATOM 655 O O . VAL A 1 85 ? 9.181 2.299 -22.043 1.00 92.56 85 VAL A O 1
ATOM 658 N N . THR A 1 86 ? 7.271 2.404 -20.873 1.00 90.94 86 THR A N 1
ATOM 659 C CA . THR A 1 86 ? 6.364 2.112 -21.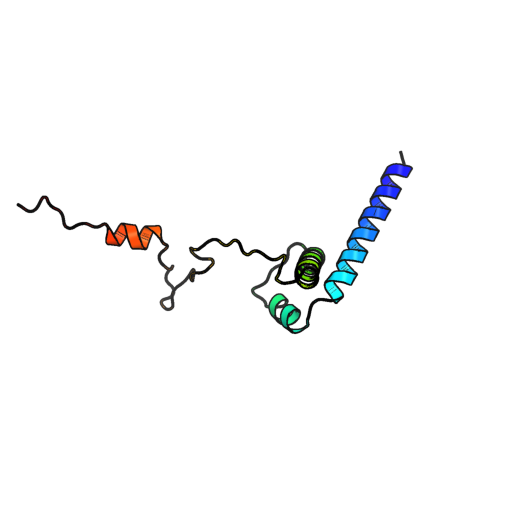992 1.00 90.94 86 THR A CA 1
ATOM 660 C C . THR A 1 86 ? 6.705 2.912 -23.254 1.00 90.94 86 THR A C 1
ATOM 662 O O . THR A 1 86 ? 6.798 2.351 -24.347 1.00 90.94 86 THR A O 1
ATOM 665 N N . HIS A 1 87 ? 6.969 4.216 -23.126 1.00 88.38 87 HIS A N 1
ATOM 666 C CA . HIS A 1 87 ? 7.291 5.056 -24.284 1.00 88.38 87 HIS A CA 1
ATOM 667 C C . HIS A 1 87 ? 8.641 4.721 -24.937 1.00 88.38 87 HIS A C 1
ATOM 669 O O . HIS A 1 87 ? 8.790 4.930 -26.138 1.00 88.38 87 HIS A O 1
ATOM 675 N N . GLN A 1 88 ? 9.615 4.208 -24.181 1.00 86.38 88 GLN A N 1
ATOM 676 C CA . GLN A 1 88 ? 10.918 3.804 -24.716 1.00 86.38 88 GLN A CA 1
ATOM 677 C C . GLN A 1 88 ? 10.779 2.508 -25.504 1.00 86.38 88 GLN A C 1
ATOM 679 O O . GLN A 1 88 ? 11.225 2.439 -26.643 1.00 86.38 88 GLN A O 1
ATOM 684 N N . VAL A 1 89 ? 10.051 1.530 -24.954 1.00 83.88 89 VAL A N 1
ATOM 685 C CA . VAL A 1 89 ? 9.780 0.255 -25.633 1.00 83.88 89 VAL A CA 1
ATOM 686 C C . VAL A 1 89 ? 9.125 0.490 -26.997 1.00 83.88 89 VAL A C 1
ATOM 688 O O 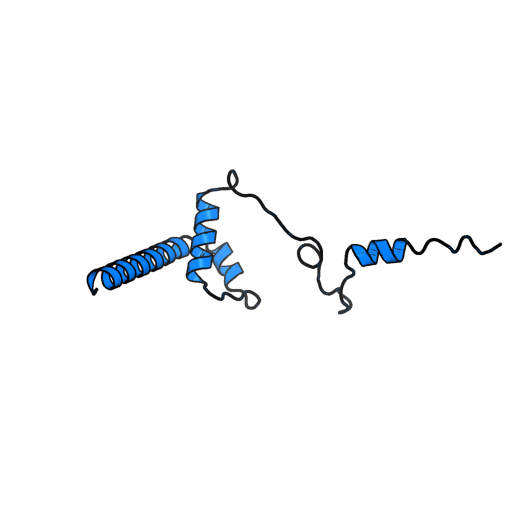. VAL A 1 89 ? 9.579 -0.052 -28.005 1.00 83.88 89 VAL A O 1
ATOM 691 N N . PHE A 1 90 ? 8.092 1.336 -27.063 1.00 82.06 90 PHE A N 1
ATOM 692 C CA . PHE A 1 90 ? 7.425 1.638 -28.333 1.00 82.06 90 PHE A CA 1
ATOM 693 C C . PHE A 1 90 ? 8.204 2.615 -29.218 1.00 82.06 90 PHE A C 1
ATOM 695 O O . PHE A 1 90 ? 8.181 2.467 -30.437 1.00 82.06 90 PHE A O 1
ATOM 702 N N . GLY A 1 91 ? 8.901 3.595 -28.641 1.00 73.94 91 GLY A N 1
ATOM 703 C CA . GLY A 1 91 ? 9.727 4.547 -29.385 1.00 73.94 91 GLY A CA 1
ATOM 704 C C . GLY A 1 91 ? 10.903 3.875 -30.095 1.00 73.94 91 GLY A C 1
ATOM 705 O O . GLY A 1 91 ? 11.165 4.166 -31.260 1.00 73.94 91 GLY A O 1
ATOM 706 N N . ASP A 1 92 ? 11.559 2.919 -29.436 1.00 64.62 92 ASP A N 1
ATOM 707 C CA . ASP A 1 92 ? 12.638 2.128 -30.027 1.00 64.62 92 ASP A CA 1
ATOM 708 C C . ASP A 1 92 ? 12.116 1.105 -31.043 1.00 64.62 92 ASP A C 1
ATOM 710 O O . ASP A 1 92 ? 12.756 0.891 -32.074 1.00 64.62 92 ASP A O 1
ATOM 714 N N . ALA A 1 93 ? 10.926 0.534 -30.817 1.00 58.81 93 ALA A N 1
ATOM 715 C CA . ALA A 1 93 ? 10.249 -0.318 -31.798 1.00 58.81 93 ALA A CA 1
ATOM 716 C C . ALA A 1 93 ? 9.780 0.456 -33.049 1.00 58.81 93 ALA A C 1
ATOM 718 O O . ALA A 1 93 ? 9.678 -0.120 -34.131 1.00 58.81 93 ALA A O 1
ATOM 719 N N . LEU A 1 94 ? 9.524 1.763 -32.918 1.00 55.06 94 LEU A N 1
ATOM 720 C CA . LEU A 1 94 ? 9.153 2.677 -34.004 1.00 55.06 94 LEU A CA 1
ATOM 721 C C . LEU A 1 94 ? 10.351 3.245 -34.776 1.00 55.06 94 LEU A C 1
ATOM 723 O O . LEU A 1 94 ? 10.151 4.107 -35.637 1.00 55.06 94 LEU A O 1
ATOM 727 N N . LYS A 1 95 ? 11.576 2.738 -34.565 1.00 57.12 95 LYS A N 1
ATOM 728 C CA . LYS A 1 95 ? 12.645 2.848 -35.571 1.00 57.12 95 LYS A CA 1
ATOM 729 C C . LYS A 1 95 ? 12.243 2.036 -36.805 1.00 57.12 95 LYS A C 1
ATOM 731 O O . LYS A 1 95 ? 12.736 0.939 -37.051 1.00 57.12 95 LYS A O 1
ATOM 736 N N . LEU A 1 96 ? 11.291 2.578 -37.561 1.00 53.12 96 LEU A N 1
ATOM 737 C CA . LEU A 1 96 ? 10.893 2.087 -38.867 1.00 53.12 96 LEU A CA 1
ATOM 738 C C . LEU A 1 96 ? 12.153 2.081 -39.746 1.00 53.12 96 LEU A C 1
ATOM 740 O O . LEU A 1 96 ? 12.895 3.068 -39.721 1.00 53.12 96 LEU A O 1
ATOM 744 N N . PRO A 1 97 ? 12.431 0.995 -40.491 1.00 58.53 97 PRO A N 1
ATOM 745 C CA . PRO A 1 97 ? 13.538 0.995 -41.433 1.00 58.53 97 PRO A CA 1
ATOM 746 C C . PRO A 1 97 ? 13.382 2.191 -42.369 1.00 58.53 97 PRO A C 1
ATOM 748 O O . PRO A 1 97 ? 12.278 2.491 -42.828 1.00 58.53 97 PRO A O 1
ATOM 751 N N . ASP A 1 98 ? 14.488 2.895 -42.595 1.00 59.31 98 ASP A N 1
ATOM 752 C CA . ASP A 1 98 ? 14.502 4.128 -43.363 1.00 59.31 98 ASP A CA 1
ATOM 753 C C . ASP A 1 98 ? 14.008 3.842 -44.790 1.00 59.31 98 ASP A C 1
ATOM 755 O O . ASP A 1 98 ? 14.706 3.253 -45.616 1.00 59.31 98 ASP A O 1
ATOM 759 N N . ILE A 1 99 ? 12.765 4.236 -45.078 1.00 58.56 99 ILE A N 1
ATOM 760 C CA . ILE A 1 99 ? 12.096 4.044 -46.378 1.00 58.56 99 ILE A CA 1
ATOM 761 C C . ILE A 1 99 ? 12.766 4.855 -47.501 1.00 58.56 99 ILE A C 1
ATOM 763 O O . ILE A 1 99 ? 12.335 4.799 -48.653 1.00 58.56 99 ILE A O 1
ATOM 767 N N . THR A 1 100 ? 13.819 5.612 -47.177 1.00 51.34 100 THR A N 1
ATOM 768 C CA . THR A 1 100 ? 14.631 6.383 -48.119 1.00 51.34 100 THR A CA 1
ATOM 769 C C . THR A 1 100 ? 15.857 5.643 -48.659 1.00 51.34 100 THR A C 1
ATOM 771 O O . THR A 1 100 ? 16.537 6.190 -49.525 1.00 51.34 100 THR A O 1
ATOM 774 N N . GLN A 1 101 ? 16.114 4.387 -48.265 1.00 49.75 101 GLN A N 1
ATOM 775 C CA . GLN A 1 101 ? 17.067 3.540 -48.994 1.00 49.75 101 GLN A CA 1
ATOM 776 C C . GLN A 1 101 ? 16.450 3.058 -50.319 1.00 49.75 101 GLN A C 1
ATOM 778 O O . GLN A 1 101 ? 15.868 1.976 -50.406 1.00 49.75 101 GLN A O 1
ATOM 783 N N . LYS A 1 102 ? 16.554 3.910 -51.341 1.00 42.09 102 LYS A N 1
ATOM 784 C CA . LYS A 1 102 ? 16.373 3.580 -52.758 1.00 42.09 102 LYS A CA 1
ATOM 785 C C . LYS A 1 102 ? 17.720 3.473 -53.454 1.00 42.09 102 LYS A C 1
ATOM 787 O O . LYS A 1 102 ? 18.581 4.335 -53.177 1.00 42.09 102 LYS A O 1
#